Protein AF-A0A3D0M3V8-F1 (afdb_monomer_lite)

Sequence (164 aa):
MKIKIGSILLLIVMTTALFTGCSGKETLSVQLLKGGEVLMIASEDAETKLSTVKSENGNLLFKSVSVSENKGLFYNSYTVNVITNAAEDTAGYELLVTMPGKIAQVKDGTADGNTVTFKIENLKQESDFAAYSDSNNTSTVVIILCVLAAVGGGFIFIMKRKQG

Foldseek 3Di:
DPPPPVVVVVLVVVLVVLVPPPPPQDAKKKWKDWPNHTPDIDRPPPQVVLQCDADPVRHRQWPHWDWDWDDDLFKIKIKIKTKGAQDPHQIKMKMKIQDAAAWDDWDQWDDDGRITIHIDRHSNDIDMIMTMHMHGPVVSVVSVVVSVVVVVVVVVVVVVVVVD

pLDDT: mean 84.46, std 15.21, range [39.38, 98.19]

Structure (mmCIF, N/CA/C/O backbone):
data_AF-A0A3D0M3V8-F1
#
_entry.id   AF-A0A3D0M3V8-F1
#
loop_
_atom_site.group_PDB
_atom_site.id
_atom_site.type_symbol
_atom_site.label_atom_id
_atom_site.label_alt_id
_atom_site.label_comp_id
_atom_site.label_asym_id
_atom_site.label_entity_id
_atom_site.label_seq_id
_atom_site.pdbx_PDB_ins_code
_atom_site.Cartn_x
_atom_site.Cartn_y
_atom_site.Cartn_z
_atom_site.occupancy
_atom_site.B_iso_or_equiv
_atom_site.auth_seq_id
_atom_site.auth_comp_id
_atom_site.auth_asym_id
_atom_site.auth_atom_id
_atom_site.pdbx_PDB_model_num
ATOM 1 N N . MET A 1 1 ? 25.213 16.831 -48.446 1.00 47.06 1 MET A N 1
ATOM 2 C CA . MET A 1 1 ? 24.972 16.658 -46.991 1.00 47.06 1 MET A CA 1
ATOM 3 C C . MET A 1 1 ? 23.476 16.620 -46.610 1.00 47.06 1 MET A C 1
ATOM 5 O O . MET A 1 1 ? 23.145 16.935 -45.479 1.00 47.06 1 MET A O 1
ATOM 9 N N . LYS A 1 2 ? 22.560 16.206 -47.508 1.00 44.56 2 LYS A N 1
ATOM 10 C CA . LYS A 1 2 ? 21.096 16.292 -47.286 1.00 44.56 2 LYS A CA 1
ATOM 11 C C . LYS A 1 2 ? 20.424 14.984 -46.816 1.00 44.56 2 LYS A C 1
ATOM 13 O O . LYS A 1 2 ? 19.305 15.023 -46.334 1.00 44.56 2 LYS A O 1
ATOM 18 N N . ILE A 1 3 ? 21.120 13.844 -46.882 1.00 46.00 3 ILE A N 1
ATOM 19 C CA . ILE A 1 3 ? 20.557 12.506 -46.579 1.00 46.00 3 ILE A CA 1
ATOM 20 C C . ILE A 1 3 ? 20.624 12.149 -45.073 1.00 46.00 3 ILE A C 1
ATOM 22 O O . ILE A 1 3 ? 19.953 11.232 -44.607 1.00 46.00 3 ILE A O 1
ATOM 26 N N . LYS A 1 4 ? 21.394 12.895 -44.267 1.00 52.94 4 LYS A N 1
ATOM 27 C CA . LYS A 1 4 ? 21.660 12.526 -42.864 1.00 52.94 4 LYS A CA 1
ATOM 28 C C . LYS A 1 4 ? 20.614 13.011 -41.853 1.00 52.94 4 LYS A C 1
ATOM 30 O O . LYS A 1 4 ? 20.466 12.374 -40.822 1.00 52.94 4 LYS A O 1
ATOM 35 N N . ILE A 1 5 ? 19.873 14.082 -42.142 1.00 54.59 5 ILE A N 1
ATOM 36 C CA . ILE A 1 5 ? 18.920 14.665 -41.177 1.00 54.59 5 ILE A CA 1
ATOM 37 C C . ILE A 1 5 ? 17.610 13.864 -41.139 1.00 54.59 5 ILE A C 1
ATOM 39 O O . ILE A 1 5 ? 17.130 13.547 -40.057 1.00 54.59 5 ILE A O 1
ATOM 43 N N . GLY A 1 6 ? 17.082 13.450 -42.298 1.00 56.69 6 GLY A N 1
ATOM 44 C CA . GLY A 1 6 ? 15.831 12.681 -42.368 1.00 56.69 6 GLY A CA 1
ATOM 45 C C . GLY A 1 6 ? 15.917 11.301 -41.707 1.00 56.69 6 GLY A C 1
ATOM 46 O O . GLY A 1 6 ? 14.991 10.895 -41.016 1.00 56.69 6 GLY A O 1
ATOM 47 N N . SER A 1 7 ? 17.058 10.615 -41.841 1.00 58.44 7 SER A N 1
ATOM 48 C CA . SER A 1 7 ? 17.270 9.294 -41.225 1.00 58.44 7 SER A CA 1
ATOM 49 C C . SER A 1 7 ? 17.390 9.372 -39.698 1.00 58.44 7 SER A C 1
ATOM 51 O O . SER A 1 7 ? 16.916 8.484 -39.000 1.00 58.44 7 SER A O 1
ATOM 53 N N . ILE A 1 8 ? 17.988 10.448 -39.170 1.00 60.38 8 ILE A N 1
ATOM 54 C CA . ILE A 1 8 ? 18.071 10.700 -37.723 1.00 60.38 8 ILE A CA 1
ATOM 55 C C . ILE A 1 8 ? 16.688 11.050 -37.170 1.00 60.38 8 ILE A C 1
ATOM 57 O O . ILE A 1 8 ? 16.303 10.526 -36.130 1.00 60.38 8 ILE A O 1
ATOM 61 N N . LEU A 1 9 ? 15.918 11.876 -37.884 1.00 60.53 9 LEU A N 1
ATOM 62 C CA . LEU A 1 9 ? 14.556 12.226 -37.484 1.00 60.53 9 LEU A CA 1
ATOM 63 C C . LEU A 1 9 ? 13.646 10.987 -37.449 1.00 60.53 9 LEU A C 1
ATOM 65 O O . LEU A 1 9 ? 12.892 10.814 -36.500 1.00 60.53 9 LEU A O 1
ATOM 69 N N . LEU A 1 10 ? 13.764 10.092 -38.438 1.00 59.81 10 LEU A N 1
ATOM 70 C CA . LEU A 1 10 ? 13.019 8.830 -38.486 1.00 59.81 10 LEU A CA 1
ATOM 71 C C . LEU A 1 10 ? 13.403 7.889 -37.332 1.00 59.81 10 LEU A C 1
ATOM 73 O O . LEU A 1 10 ? 12.526 7.262 -36.742 1.00 59.81 10 LEU A O 1
ATOM 77 N N . LEU A 1 11 ? 14.693 7.828 -36.976 1.00 62.28 11 LEU A N 1
ATOM 78 C CA . LEU A 1 11 ? 15.177 7.055 -35.829 1.00 62.28 11 LEU A CA 1
ATOM 79 C C . LEU A 1 11 ? 14.613 7.611 -34.512 1.00 62.28 11 LEU A C 1
ATOM 81 O O . LEU A 1 11 ? 14.125 6.844 -33.691 1.00 62.28 11 LEU A O 1
ATOM 85 N N . ILE A 1 12 ? 14.616 8.939 -34.345 1.00 64.19 12 ILE A N 1
ATOM 86 C CA . ILE A 1 12 ? 14.044 9.617 -33.173 1.00 64.19 12 ILE A CA 1
ATOM 87 C C . ILE A 1 12 ? 12.538 9.333 -33.080 1.00 64.19 12 ILE A C 1
ATOM 89 O O . ILE A 1 12 ? 12.065 8.913 -32.026 1.00 64.19 12 ILE A O 1
ATOM 93 N N . VAL A 1 13 ? 11.798 9.465 -34.186 1.00 62.75 13 VAL A N 1
ATOM 94 C CA . VAL A 1 13 ? 10.347 9.210 -34.231 1.00 62.75 13 VAL A CA 1
ATOM 95 C C . VAL A 1 13 ? 10.018 7.741 -33.925 1.00 62.75 13 VAL A C 1
ATOM 97 O O . VAL A 1 13 ? 9.107 7.467 -33.140 1.00 62.75 13 VAL A O 1
ATOM 100 N N . MET A 1 14 ? 10.792 6.783 -34.449 1.00 58.66 14 MET A N 1
ATOM 101 C CA . MET A 1 14 ? 10.637 5.366 -34.089 1.00 58.66 14 MET A CA 1
ATOM 102 C C . MET A 1 14 ? 10.977 5.095 -32.621 1.00 58.66 14 MET A C 1
ATOM 104 O O . MET A 1 14 ? 10.263 4.332 -31.974 1.00 58.66 14 MET A O 1
ATOM 108 N N . THR A 1 15 ? 12.003 5.743 -32.056 1.00 58.22 15 THR A N 1
ATOM 109 C CA . THR A 1 15 ? 12.284 5.609 -30.618 1.00 58.22 15 THR A CA 1
ATOM 110 C C . THR A 1 15 ? 11.162 6.193 -29.761 1.00 58.22 15 THR A C 1
ATOM 112 O O . THR A 1 15 ? 10.771 5.553 -28.792 1.00 58.22 15 THR A O 1
ATOM 115 N N . THR A 1 16 ? 10.554 7.324 -30.147 1.00 56.81 16 THR A N 1
ATOM 116 C CA . THR A 1 16 ? 9.389 7.888 -29.436 1.00 56.81 16 THR A CA 1
ATOM 117 C C . THR A 1 16 ? 8.147 6.998 -29.513 1.00 56.81 16 THR A C 1
ATOM 119 O O . THR A 1 16 ? 7.403 6.930 -28.540 1.00 56.81 16 THR A O 1
ATOM 122 N N . ALA A 1 17 ? 7.959 6.251 -30.606 1.00 54.22 17 ALA A N 1
ATOM 123 C CA . ALA A 1 17 ? 6.873 5.275 -30.737 1.00 54.22 17 ALA A CA 1
ATOM 124 C C . ALA A 1 17 ? 7.096 3.998 -29.896 1.00 54.22 17 ALA A C 1
ATOM 126 O O . ALA A 1 17 ? 6.139 3.320 -29.532 1.00 54.22 17 ALA A O 1
ATOM 127 N N . LEU A 1 18 ? 8.344 3.676 -29.534 1.00 52.44 18 LEU A N 1
ATOM 128 C CA . LEU A 1 18 ? 8.656 2.585 -28.600 1.00 52.44 18 LEU A CA 1
ATOM 129 C C . LEU A 1 18 ? 8.456 2.991 -27.129 1.00 52.44 18 LEU A C 1
ATOM 131 O O . LEU A 1 18 ? 8.241 2.127 -26.283 1.00 52.44 18 LEU A O 1
ATOM 135 N N . PHE A 1 19 ? 8.458 4.294 -26.819 1.00 51.34 19 PHE A N 1
ATOM 136 C CA . PHE A 1 19 ? 8.109 4.807 -25.487 1.00 51.34 19 PHE A CA 1
ATOM 137 C C . PHE A 1 19 ? 6.595 4.833 -25.217 1.00 51.34 19 PHE A C 1
ATOM 139 O O . PHE A 1 19 ? 6.195 4.947 -24.061 1.00 51.34 19 PHE A O 1
ATOM 146 N N . THR A 1 20 ? 5.742 4.682 -26.239 1.00 48.03 20 THR A N 1
ATOM 147 C CA . THR A 1 20 ? 4.279 4.576 -26.067 1.00 48.03 20 THR A CA 1
ATOM 148 C C . THR A 1 20 ? 3.802 3.148 -25.804 1.00 48.03 20 THR A C 1
ATOM 150 O O . THR A 1 20 ? 2.602 2.887 -25.879 1.00 48.03 20 THR A O 1
ATOM 153 N N . GLY A 1 21 ? 4.717 2.220 -25.491 1.00 39.38 21 GLY A N 1
ATOM 154 C CA . GLY A 1 21 ? 4.398 0.879 -25.009 1.00 39.38 21 GLY A CA 1
ATOM 155 C C . GLY A 1 21 ? 3.616 0.946 -23.698 1.00 39.38 21 GLY A C 1
ATOM 156 O O . GLY A 1 21 ? 4.190 0.869 -22.615 1.00 39.38 21 GLY A O 1
ATOM 157 N N . CYS A 1 22 ? 2.300 1.118 -23.819 1.00 44.94 22 CYS A N 1
ATOM 158 C CA . CYS A 1 22 ? 1.309 0.995 -22.763 1.00 44.94 22 CYS A CA 1
ATOM 159 C C . CYS A 1 22 ? 1.317 -0.440 -22.229 1.00 44.94 22 CYS A C 1
ATOM 161 O O . CYS A 1 22 ? 0.460 -1.250 -22.570 1.00 44.94 22 CYS A O 1
ATOM 163 N N . SER A 1 23 ? 2.273 -0.759 -21.361 1.00 40.78 23 SER A N 1
ATOM 164 C CA . SER A 1 23 ? 1.950 -1.642 -20.249 1.00 40.78 23 SER A CA 1
ATOM 165 C C . SER A 1 23 ? 1.005 -0.829 -19.383 1.00 40.78 23 SER A C 1
ATOM 167 O O . SER A 1 23 ? 1.407 0.240 -18.917 1.00 40.78 23 SER A O 1
ATOM 169 N N . GLY A 1 24 ? -0.253 -1.263 -19.252 1.00 47.22 24 GLY A N 1
ATOM 170 C CA . GLY A 1 24 ? -1.198 -0.650 -18.322 1.00 47.22 24 GLY A CA 1
ATOM 171 C C . GLY A 1 24 ? -0.466 -0.438 -17.007 1.00 47.22 24 GLY A C 1
ATOM 172 O O . GLY A 1 24 ? 0.040 -1.397 -16.427 1.00 47.22 24 GLY A O 1
ATOM 173 N N . LYS A 1 25 ? -0.250 0.827 -16.632 1.00 61.72 25 LYS A N 1
ATOM 174 C CA . LYS A 1 25 ? 0.433 1.136 -15.384 1.00 61.72 25 LYS A CA 1
ATOM 175 C C . LYS A 1 25 ? -0.527 0.675 -14.310 1.00 61.72 25 LYS A C 1
ATOM 177 O O . LYS A 1 25 ? -1.547 1.324 -14.108 1.00 61.72 25 LYS A O 1
ATOM 182 N N . GLU A 1 26 ? -0.241 -0.472 -13.706 1.00 68.25 26 GLU A N 1
ATOM 183 C CA . GLU A 1 26 ? -0.893 -0.856 -12.465 1.00 68.25 26 GLU A CA 1
ATOM 184 C C . GLU A 1 26 ? -0.795 0.356 -11.538 1.00 68.25 26 GLU A C 1
ATOM 186 O O . GLU A 1 26 ? 0.274 0.957 -11.385 1.00 68.25 26 GLU A O 1
ATOM 191 N N . THR A 1 27 ? -1.938 0.788 -11.025 1.00 84.69 27 THR A N 1
ATOM 192 C CA . THR A 1 27 ? -2.040 1.893 -10.078 1.00 84.69 27 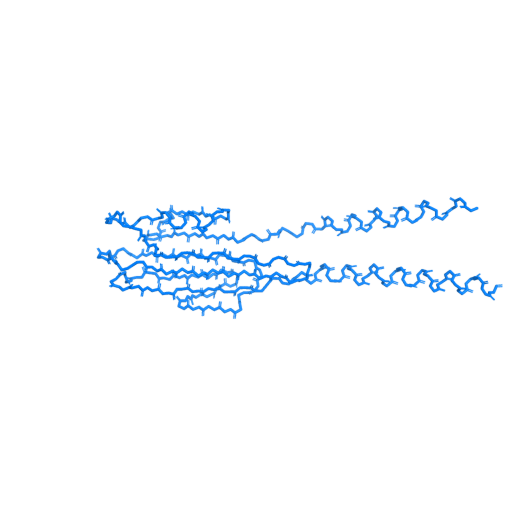THR A CA 1
ATOM 193 C C . THR A 1 27 ? -2.279 1.310 -8.703 1.00 84.69 27 THR A C 1
ATOM 195 O O . THR A 1 27 ? -2.975 0.302 -8.572 1.00 84.69 27 THR A O 1
ATOM 198 N N . LEU A 1 28 ? -1.725 1.954 -7.679 1.00 92.50 28 LEU A N 1
ATOM 199 C CA . LEU A 1 28 ? -2.067 1.618 -6.308 1.00 92.50 28 LEU A CA 1
ATOM 200 C C . LEU A 1 28 ? -3.580 1.771 -6.120 1.00 92.50 28 LEU A C 1
ATOM 202 O O . LEU A 1 28 ? -4.177 2.744 -6.579 1.00 92.50 28 LEU A O 1
ATOM 206 N N . SER A 1 29 ? -4.203 0.787 -5.482 1.00 95.00 29 SER A N 1
ATOM 207 C CA . SER A 1 29 ? -5.625 0.802 -5.170 1.00 95.00 29 SER A CA 1
ATOM 208 C C . SER A 1 29 ? -5.869 0.198 -3.802 1.00 95.00 29 SER A C 1
ATOM 210 O O . SER A 1 29 ? -5.269 -0.807 -3.434 1.00 95.00 29 SER A O 1
ATOM 212 N N . VAL A 1 30 ? -6.786 0.800 -3.060 1.00 96.50 30 VAL A N 1
ATOM 213 C CA . VAL A 1 30 ? -7.246 0.325 -1.763 1.00 96.50 30 VAL A CA 1
ATOM 214 C C . VAL A 1 30 ? -8.735 0.026 -1.828 1.00 96.50 30 VAL A C 1
ATOM 216 O O . VAL A 1 30 ? -9.506 0.753 -2.458 1.00 96.50 30 VAL A O 1
ATOM 219 N N . GLN A 1 31 ? -9.143 -1.042 -1.163 1.00 97.12 31 GLN A N 1
ATOM 220 C CA . GLN A 1 31 ? -10.531 -1.421 -0.979 1.00 97.12 31 GLN A CA 1
ATOM 221 C C . GLN A 1 31 ? -10.741 -1.752 0.491 1.00 97.12 31 GLN A C 1
ATOM 223 O O . GLN A 1 31 ? -10.051 -2.600 1.044 1.00 97.12 31 GLN A O 1
ATOM 228 N N . LEU A 1 32 ? -11.694 -1.076 1.123 1.00 96.81 32 LEU A N 1
ATOM 229 C CA . LEU A 1 32 ? -12.083 -1.363 2.495 1.00 96.81 32 LEU A CA 1
ATOM 230 C C . LEU A 1 32 ? -13.415 -2.100 2.481 1.00 96.81 32 LEU A C 1
ATOM 232 O O . LEU A 1 32 ? -14.384 -1.614 1.890 1.00 96.81 32 LEU A O 1
ATOM 236 N N . LEU A 1 33 ? -13.464 -3.240 3.155 1.00 95.75 33 LEU A N 1
ATOM 237 C CA . LEU A 1 33 ? -14.670 -4.012 3.384 1.00 95.75 33 LEU A CA 1
ATOM 238 C C . LEU A 1 33 ? -15.041 -3.996 4.860 1.00 95.75 33 LEU A C 1
ATOM 240 O O . LEU A 1 33 ? -14.182 -3.883 5.735 1.00 95.75 33 LEU A O 1
ATOM 244 N N . LYS A 1 34 ? -16.333 -4.156 5.124 1.00 92.62 34 LYS A N 1
ATOM 245 C CA . LYS A 1 34 ? -16.9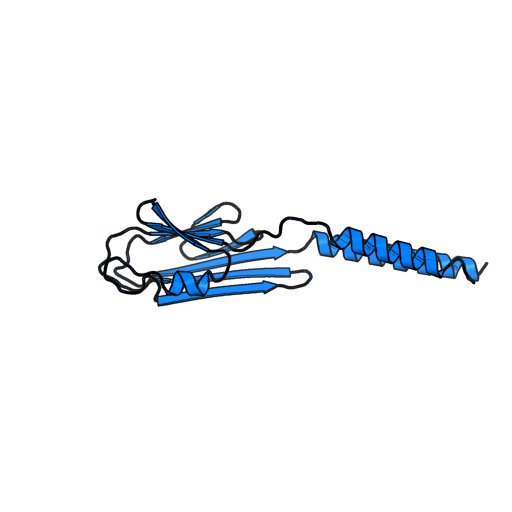01 -4.335 6.455 1.00 92.62 34 LYS A CA 1
ATOM 246 C C . LYS A 1 34 ? -17.858 -5.517 6.410 1.00 92.62 34 LYS A C 1
ATOM 248 O O . LYS A 1 34 ? -18.828 -5.487 5.659 1.00 92.62 34 LYS A O 1
ATOM 253 N N . GLY A 1 35 ? -17.565 -6.577 7.161 1.00 86.88 35 GLY A N 1
ATOM 254 C CA . GLY A 1 35 ? -18.382 -7.800 7.140 1.00 86.88 35 GLY A CA 1
ATOM 255 C C . GLY A 1 35 ? -18.557 -8.425 5.744 1.00 86.88 35 GLY A C 1
ATOM 256 O O . GLY A 1 35 ? -19.570 -9.068 5.493 1.00 86.88 35 GLY A O 1
ATOM 257 N N . GLY A 1 36 ? -17.601 -8.210 4.831 1.00 85.06 36 GLY A N 1
ATOM 258 C CA . GLY A 1 36 ? -17.657 -8.678 3.440 1.00 85.06 36 GLY A CA 1
ATOM 259 C C . GLY A 1 36 ? -18.317 -7.714 2.444 1.00 85.06 36 GLY A C 1
ATOM 260 O O . GLY A 1 36 ? -18.255 -7.959 1.241 1.00 85.06 36 GLY A O 1
ATOM 261 N N . GLU A 1 37 ? -18.897 -6.600 2.898 1.00 90.94 37 GLU A N 1
ATOM 262 C CA . GLU A 1 37 ? -19.439 -5.562 2.014 1.00 90.94 37 GLU A CA 1
ATOM 263 C C . GLU A 1 37 ? -18.401 -4.479 1.722 1.00 90.94 37 GLU A C 1
ATOM 265 O O . GLU A 1 37 ? -17.693 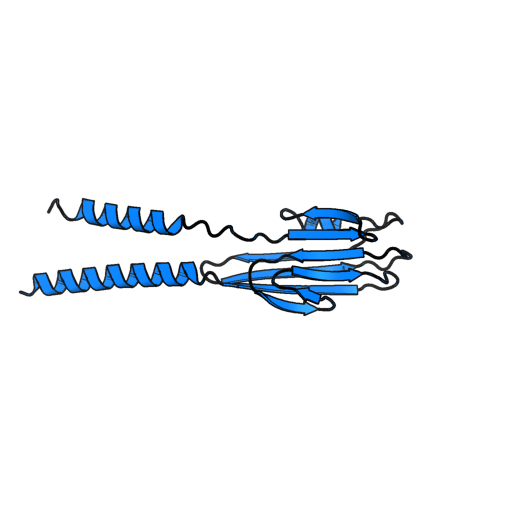-4.020 2.617 1.00 90.94 37 GLU A O 1
ATOM 270 N N . VAL A 1 38 ? -18.322 -4.040 0.466 1.00 93.81 38 VAL A N 1
ATOM 271 C CA . VAL A 1 38 ? -17.385 -2.996 0.036 1.00 93.81 38 VAL A CA 1
ATOM 272 C C . VAL A 1 38 ? -17.859 -1.634 0.536 1.00 93.81 38 VAL A C 1
ATOM 274 O O . VAL A 1 38 ? -18.861 -1.107 0.059 1.00 93.81 38 VAL A O 1
ATOM 277 N N . LEU A 1 39 ? -17.103 -1.042 1.458 1.00 92.69 39 LEU A N 1
ATOM 278 C CA . LEU A 1 39 ? -17.391 0.272 2.032 1.00 92.69 39 LEU A CA 1
ATOM 279 C C . LEU A 1 39 ? -16.776 1.398 1.197 1.00 92.69 39 LEU A C 1
ATOM 281 O O . LEU A 1 39 ? -17.396 2.443 1.003 1.00 92.69 39 LEU A O 1
ATOM 285 N N . MET A 1 40 ? -15.562 1.190 0.680 1.00 93.25 40 MET A N 1
ATOM 286 C CA . MET A 1 40 ? -14.935 2.128 -0.252 1.00 93.25 40 MET A CA 1
ATOM 287 C C . MET A 1 40 ? -13.918 1.450 -1.166 1.00 93.25 40 MET A C 1
ATOM 289 O O . MET A 1 40 ? -13.296 0.453 -0.800 1.00 93.25 40 MET A O 1
ATOM 293 N N . ILE A 1 41 ? -13.710 2.059 -2.333 1.00 94.94 41 ILE A N 1
ATOM 294 C CA . ILE A 1 41 ? -12.600 1.776 -3.245 1.00 94.94 41 ILE A CA 1
ATOM 295 C C . ILE A 1 41 ? -11.949 3.114 -3.593 1.00 94.94 41 ILE A C 1
ATOM 297 O O . ILE A 1 41 ? -12.642 4.092 -3.891 1.00 94.94 41 ILE A O 1
ATOM 301 N N . ALA A 1 42 ? -10.624 3.173 -3.551 1.00 93.88 42 ALA A N 1
ATOM 302 C CA . ALA A 1 42 ? -9.875 4.351 -3.953 1.00 93.88 42 ALA A CA 1
ATOM 303 C C . ALA A 1 42 ? -8.554 3.959 -4.607 1.00 93.88 42 ALA A C 1
ATOM 305 O O . ALA A 1 42 ? -7.797 3.177 -4.051 1.00 93.88 42 ALA A O 1
ATOM 306 N N . SER A 1 43 ? -8.261 4.544 -5.761 1.00 88.81 43 SER A N 1
ATOM 307 C CA . SER A 1 43 ? -6.930 4.469 -6.376 1.00 88.81 43 SER A CA 1
ATOM 308 C C . SER A 1 43 ? -6.232 5.821 -6.265 1.00 88.81 43 SER A C 1
ATOM 310 O O . SER A 1 43 ? -5.109 5.916 -5.789 1.00 88.81 43 SER A O 1
ATOM 312 N N . GLU A 1 44 ? -6.959 6.893 -6.583 1.00 87.62 44 GLU A N 1
ATOM 313 C CA . GLU A 1 44 ? -6.548 8.271 -6.316 1.00 87.62 44 GLU A CA 1
ATOM 314 C C . GLU A 1 44 ? -7.075 8.747 -4.956 1.00 87.62 44 GLU A C 1
ATOM 316 O O . GLU A 1 44 ? -8.185 8.381 -4.530 1.00 87.62 44 GLU A O 1
ATOM 321 N N . ASP A 1 45 ? -6.263 9.567 -4.284 1.00 90.25 45 ASP A N 1
ATOM 322 C CA . ASP A 1 45 ? -6.519 10.130 -2.953 1.00 90.25 45 ASP A CA 1
ATOM 323 C C . ASP A 1 45 ? -6.832 9.069 -1.885 1.00 90.25 45 ASP A C 1
ATOM 325 O O . ASP A 1 45 ? -7.605 9.305 -0.952 1.00 90.25 45 ASP A O 1
ATOM 329 N N . ALA A 1 46 ? -6.240 7.876 -2.025 1.00 93.19 46 ALA A N 1
ATOM 330 C CA . ALA A 1 46 ? -6.432 6.753 -1.109 1.00 93.19 46 ALA A CA 1
ATOM 331 C C . ALA A 1 46 ? -6.155 7.148 0.350 1.00 93.19 46 ALA A C 1
ATOM 333 O O . ALA A 1 46 ? -6.960 6.841 1.229 1.00 93.19 46 ALA A O 1
ATOM 334 N N . GLU A 1 47 ? -5.071 7.892 0.591 1.00 95.31 47 GLU A N 1
ATOM 335 C CA . GLU A 1 47 ? -4.709 8.391 1.920 1.00 95.31 47 GLU A CA 1
ATOM 336 C C . GLU A 1 47 ? -5.811 9.266 2.527 1.00 95.31 47 GLU A C 1
ATOM 338 O O . GLU A 1 47 ? -6.279 9.005 3.638 1.00 95.31 47 GLU A O 1
ATOM 343 N N . THR A 1 48 ? -6.279 10.273 1.784 1.00 94.94 48 THR A N 1
ATOM 344 C CA . THR A 1 48 ? -7.319 11.195 2.251 1.00 94.94 48 THR A CA 1
ATOM 345 C C . THR A 1 48 ? -8.637 10.473 2.491 1.00 94.94 48 THR A C 1
ATOM 347 O O . THR A 1 48 ? -9.259 10.666 3.533 1.00 94.94 48 THR A O 1
ATOM 350 N N . LYS A 1 49 ? -9.064 9.609 1.563 1.00 95.12 49 LYS A N 1
ATOM 351 C CA . LYS A 1 49 ? -10.340 8.898 1.694 1.00 95.12 49 LYS A CA 1
ATOM 352 C C . LYS A 1 49 ? -10.328 7.946 2.886 1.00 95.12 49 LYS A C 1
ATOM 354 O O . LYS A 1 49 ? -11.243 8.024 3.704 1.00 95.12 49 LYS A O 1
ATOM 359 N N . LEU A 1 50 ? -9.276 7.136 3.046 1.00 95.44 50 LEU A N 1
ATOM 360 C CA . LEU A 1 50 ? -9.131 6.253 4.209 1.00 95.44 50 LEU A CA 1
ATOM 361 C C . LEU A 1 50 ? -9.103 7.054 5.520 1.00 95.44 50 LEU A C 1
ATOM 363 O O . LEU A 1 50 ? -9.791 6.688 6.468 1.00 95.44 50 LEU A O 1
ATOM 367 N N . SER A 1 51 ? -8.410 8.197 5.555 1.00 95.12 51 SER A N 1
ATOM 368 C CA . SER A 1 51 ? -8.325 9.060 6.748 1.00 95.12 51 SER A CA 1
ATOM 369 C C . SER A 1 51 ? -9.666 9.663 7.189 1.00 95.12 51 SER A C 1
ATOM 371 O O . SER A 1 51 ? -9.771 10.170 8.303 1.00 95.12 51 SER A O 1
ATOM 373 N N . THR A 1 52 ? -10.695 9.627 6.336 1.00 95.00 52 THR A N 1
ATOM 374 C CA . THR A 1 52 ? -12.045 10.131 6.650 1.00 95.00 52 THR A CA 1
ATOM 375 C C . THR A 1 52 ? -13.049 9.035 6.997 1.00 95.00 52 THR A C 1
ATOM 377 O O . THR A 1 52 ? -14.173 9.350 7.399 1.00 95.00 52 THR A O 1
ATOM 380 N N . VAL A 1 53 ? -12.669 7.759 6.864 1.00 93.06 53 VAL A N 1
ATOM 381 C CA . VAL A 1 53 ? -13.551 6.636 7.190 1.00 93.06 53 VAL A CA 1
ATOM 382 C C . VAL A 1 53 ? -13.851 6.649 8.679 1.00 93.06 53 VAL A C 1
ATOM 384 O O . VAL A 1 53 ? -12.946 6.705 9.512 1.00 93.06 53 VAL A O 1
ATOM 387 N N . LYS A 1 54 ? -15.138 6.565 9.009 1.00 91.00 54 LYS A N 1
ATOM 388 C CA . LYS A 1 54 ? -15.621 6.476 10.383 1.00 91.00 54 LYS A CA 1
ATOM 389 C C . LYS A 1 54 ? -16.085 5.062 10.702 1.00 91.00 54 LYS A C 1
ATOM 391 O O . LYS A 1 54 ? -16.671 4.398 9.849 1.00 91.00 54 LYS A O 1
ATOM 396 N N . SER A 1 55 ? -15.841 4.634 11.934 1.00 85.69 55 SER A N 1
ATOM 397 C CA . SER A 1 55 ? -16.485 3.461 12.515 1.00 85.69 55 SER A CA 1
ATOM 398 C C . SER A 1 55 ? -17.953 3.755 12.838 1.00 85.69 55 SER A C 1
ATOM 400 O O . SER A 1 55 ? -18.408 4.902 12.755 1.00 85.69 55 SER A O 1
ATOM 402 N N . GLU A 1 56 ? -18.708 2.731 13.245 1.00 80.75 56 GLU A N 1
ATOM 403 C CA . GLU A 1 56 ? -20.121 2.895 13.630 1.00 80.75 56 GLU A CA 1
ATOM 404 C C . GLU A 1 56 ? -20.321 3.898 14.770 1.00 80.75 56 GLU A C 1
ATOM 406 O O . GLU A 1 56 ? -21.323 4.609 14.815 1.00 80.75 56 GLU A O 1
ATOM 411 N N . ASN A 1 57 ? -19.321 4.030 15.639 1.00 79.25 57 ASN A N 1
ATOM 412 C CA . ASN A 1 57 ? -19.346 4.941 16.779 1.00 79.25 57 ASN A CA 1
ATOM 413 C C . ASN A 1 57 ? -19.051 6.403 16.390 1.00 79.25 57 ASN A C 1
ATOM 415 O O . ASN A 1 57 ? -18.921 7.262 17.259 1.00 79.25 57 ASN A O 1
ATOM 419 N N . GLY A 1 58 ? -18.896 6.700 15.094 1.00 83.19 58 GLY A N 1
ATOM 420 C CA . GLY A 1 58 ? -18.665 8.048 14.566 1.00 83.19 58 GLY A CA 1
ATOM 421 C C . GLY A 1 58 ? -17.221 8.555 14.680 1.00 83.19 58 GLY A C 1
ATOM 422 O O . GLY A 1 58 ? -16.914 9.624 14.142 1.00 83.19 58 GLY A O 1
ATOM 423 N N . ASN A 1 59 ? -16.339 7.787 15.324 1.00 89.12 59 ASN A N 1
ATOM 424 C CA . ASN A 1 59 ? -14.900 8.045 15.400 1.00 89.12 59 ASN A CA 1
ATOM 425 C C . ASN A 1 59 ? -14.202 7.609 14.110 1.00 89.12 59 ASN A C 1
ATOM 427 O O . ASN A 1 59 ? -14.691 6.730 13.407 1.00 89.12 59 ASN A O 1
ATOM 431 N N . LEU A 1 60 ? -13.046 8.195 13.798 1.00 93.62 60 LEU A N 1
ATOM 432 C CA . LEU A 1 60 ? -12.247 7.759 12.650 1.00 93.62 60 LEU A CA 1
ATOM 433 C C . LEU A 1 60 ? -11.761 6.320 12.856 1.00 93.62 60 LEU A C 1
ATOM 435 O O . LEU A 1 60 ? -11.254 5.993 13.927 1.00 93.62 60 LEU A O 1
ATOM 439 N N . LEU A 1 61 ? -11.882 5.482 11.827 1.00 94.44 61 LEU A N 1
ATOM 440 C CA . LEU A 1 61 ? -11.406 4.098 11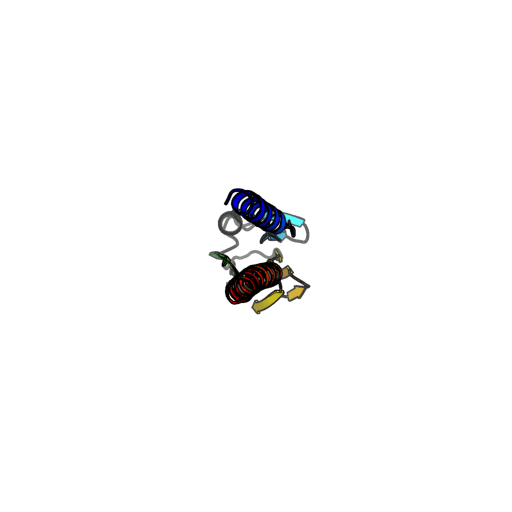.854 1.00 94.44 61 LEU A CA 1
ATOM 441 C C . LEU A 1 61 ? -9.876 4.045 11.939 1.00 94.44 61 LEU A C 1
ATOM 443 O O . LEU A 1 61 ? -9.310 3.270 12.709 1.00 94.44 61 LEU A O 1
ATOM 447 N N . PHE A 1 62 ? -9.212 4.913 11.177 1.00 95.50 62 PHE A N 1
ATOM 448 C CA . PHE A 1 62 ? -7.762 5.021 11.149 1.00 95.50 62 PHE A CA 1
ATOM 449 C C . PHE A 1 62 ? -7.299 6.248 11.930 1.00 95.50 62 PHE A C 1
ATOM 451 O O . PHE A 1 62 ? -7.816 7.352 11.760 1.00 95.50 62 PHE A O 1
ATOM 458 N N . LYS A 1 63 ? -6.303 6.038 12.787 1.00 95.50 63 LYS A N 1
ATOM 459 C CA . LYS A 1 63 ? -5.559 7.085 13.484 1.00 95.50 63 LYS A CA 1
ATOM 460 C C . LYS A 1 63 ? -4.609 7.803 12.535 1.00 95.50 63 LYS A C 1
ATOM 462 O O . LYS A 1 63 ? -4.486 9.023 12.582 1.00 95.50 63 LYS A O 1
ATOM 467 N N . SER A 1 64 ? -3.942 7.033 11.681 1.00 96.75 64 SER A N 1
ATOM 468 C CA . SER A 1 64 ? -3.063 7.552 10.641 1.00 96.75 64 SER A CA 1
ATOM 469 C C . SER A 1 64 ? -3.095 6.649 9.424 1.00 96.75 64 SER A C 1
ATOM 471 O O . SER A 1 64 ? -3.146 5.426 9.541 1.00 96.75 64 SER A O 1
ATOM 473 N N . VAL A 1 65 ? -3.010 7.271 8.259 1.00 97.31 65 VAL A N 1
ATOM 474 C CA . VAL A 1 65 ? -2.848 6.610 6.970 1.00 97.31 65 VAL A CA 1
ATOM 475 C C . VAL A 1 65 ? -1.715 7.335 6.267 1.00 97.31 65 VAL A C 1
ATOM 477 O O . VAL A 1 65 ? -1.684 8.562 6.263 1.00 97.31 65 VAL A O 1
ATOM 480 N N . SER A 1 66 ? -0.783 6.585 5.700 1.00 97.31 66 SER A N 1
ATOM 481 C CA . SER A 1 66 ? 0.261 7.119 4.840 1.00 97.31 66 SER A CA 1
ATOM 482 C C . SER A 1 66 ? 0.377 6.244 3.607 1.00 97.31 66 SER A C 1
ATOM 484 O O . SER A 1 66 ? 0.589 5.033 3.706 1.00 97.31 66 SER A O 1
ATOM 486 N N . VAL A 1 67 ? 0.227 6.868 2.445 1.00 96.12 67 VAL A N 1
ATOM 487 C CA . VAL A 1 67 ? 0.422 6.245 1.141 1.00 96.12 67 VAL A CA 1
ATOM 488 C C . VAL A 1 67 ? 1.524 7.019 0.435 1.00 96.12 67 VAL A C 1
ATOM 490 O O . VAL A 1 67 ? 1.383 8.200 0.129 1.00 96.12 67 VAL A O 1
ATOM 493 N N . SER A 1 68 ? 2.649 6.357 0.182 1.00 93.94 68 SER A N 1
ATOM 494 C CA . SER A 1 68 ? 3.804 6.967 -0.470 1.00 93.94 68 SER A CA 1
ATOM 495 C C . SER A 1 68 ? 4.134 6.242 -1.761 1.00 93.94 68 SER A C 1
ATOM 497 O O . SER A 1 68 ? 4.238 5.016 -1.793 1.00 93.94 68 SER A O 1
ATOM 499 N N . GLU A 1 69 ? 4.338 7.020 -2.819 1.00 91.88 69 GLU A N 1
ATOM 500 C CA . GLU A 1 69 ? 4.798 6.530 -4.110 1.00 91.88 69 GLU A CA 1
ATOM 501 C C . GLU A 1 69 ? 6.131 7.196 -4.444 1.00 91.88 69 GLU A C 1
ATOM 503 O O . GLU A 1 69 ? 6.216 8.417 -4.590 1.00 91.88 69 GLU A O 1
ATOM 508 N N . ASN A 1 70 ? 7.178 6.396 -4.610 1.00 90.12 70 ASN A N 1
ATOM 509 C CA . ASN A 1 70 ? 8.441 6.863 -5.157 1.00 90.12 70 ASN A CA 1
ATOM 510 C C . ASN A 1 70 ? 8.528 6.401 -6.609 1.00 90.12 70 ASN A C 1
ATOM 512 O O . ASN A 1 70 ? 8.631 5.205 -6.872 1.00 90.12 70 ASN A O 1
ATOM 516 N N . LYS A 1 71 ? 8.454 7.340 -7.557 1.00 86.75 71 LYS A N 1
ATOM 517 C CA . LYS A 1 71 ? 8.484 7.042 -8.993 1.00 86.75 71 LYS A CA 1
ATOM 518 C C . LYS A 1 71 ? 9.786 7.528 -9.611 1.00 86.75 71 LYS A C 1
ATOM 520 O O . LYS A 1 71 ? 9.999 8.727 -9.782 1.00 86.75 71 LYS A O 1
ATOM 525 N N . GLY A 1 72 ? 10.639 6.583 -9.980 1.00 82.56 72 GLY A N 1
ATOM 526 C CA . GLY A 1 72 ? 11.866 6.822 -10.721 1.00 82.56 72 GLY A CA 1
ATOM 527 C C . GLY A 1 72 ? 11.754 6.370 -12.175 1.00 82.56 72 GLY A C 1
ATOM 528 O O . GLY A 1 72 ? 10.827 5.679 -12.592 1.00 82.56 72 GLY A O 1
ATOM 529 N N . LEU A 1 73 ? 12.759 6.720 -12.979 1.00 79.19 73 LEU A N 1
ATOM 530 C CA . LEU A 1 73 ? 12.833 6.239 -14.362 1.00 79.19 73 LEU A CA 1
ATOM 531 C C . LEU A 1 73 ? 12.951 4.703 -14.424 1.00 79.19 73 LEU A C 1
ATOM 533 O O . LEU A 1 73 ? 12.380 4.064 -15.307 1.00 79.19 73 LEU A O 1
ATOM 537 N N . PHE A 1 74 ? 13.661 4.109 -13.463 1.00 81.50 74 PHE A N 1
ATOM 538 C CA . PHE A 1 74 ? 14.006 2.683 -13.452 1.00 81.50 74 PHE A CA 1
ATOM 539 C C . PHE A 1 74 ? 13.390 1.908 -12.292 1.00 81.50 74 PHE A C 1
ATOM 541 O O . PHE A 1 74 ? 13.028 0.746 -12.455 1.00 81.50 74 PHE A O 1
ATOM 548 N N . TYR A 1 75 ? 13.271 2.557 -11.139 1.00 83.38 75 TYR A N 1
ATOM 549 C CA . TYR A 1 75 ? 12.815 1.951 -9.901 1.00 83.38 75 TYR A CA 1
ATOM 550 C C . TYR A 1 75 ? 11.623 2.743 -9.407 1.00 83.38 75 TYR A C 1
ATOM 552 O O . TYR A 1 75 ? 11.724 3.962 -9.261 1.00 83.38 75 TYR A O 1
ATOM 560 N N . ASN A 1 76 ? 10.520 2.046 -9.165 1.00 89.81 76 ASN A N 1
ATOM 561 C CA . ASN A 1 76 ? 9.400 2.594 -8.430 1.00 89.81 76 ASN A CA 1
ATOM 562 C C . ASN A 1 76 ? 9.200 1.765 -7.171 1.00 89.81 76 ASN A C 1
ATOM 564 O O . ASN A 1 76 ? 9.390 0.547 -7.202 1.00 89.81 76 ASN A O 1
ATOM 568 N N . SER A 1 77 ? 8.758 2.409 -6.105 1.00 92.50 77 SER A N 1
ATOM 569 C CA . SER A 1 77 ? 8.315 1.717 -4.908 1.00 92.50 77 SER A CA 1
ATOM 570 C C . SER A 1 77 ? 7.071 2.359 -4.328 1.00 92.50 77 SER A C 1
ATOM 572 O O . SER A 1 77 ? 6.804 3.548 -4.534 1.00 92.50 77 SER A O 1
ATOM 574 N N . TYR A 1 78 ? 6.300 1.535 -3.632 1.00 95.56 78 TYR A N 1
ATOM 575 C CA . TYR A 1 78 ? 5.033 1.920 -3.035 1.00 95.56 78 TYR A CA 1
ATOM 576 C C . TYR A 1 78 ? 5.024 1.461 -1.587 1.00 95.56 78 TYR A C 1
ATOM 578 O O . TYR A 1 78 ? 5.377 0.318 -1.295 1.00 95.56 78 TYR A O 1
ATOM 586 N N . THR A 1 79 ? 4.613 2.354 -0.696 1.00 96.81 79 THR A N 1
ATOM 587 C CA . THR A 1 79 ? 4.479 2.070 0.731 1.00 96.81 79 THR A CA 1
ATOM 588 C C . THR A 1 79 ? 3.086 2.459 1.176 1.00 96.81 79 THR A C 1
ATOM 590 O O . THR A 1 79 ? 2.651 3.587 0.943 1.00 96.81 79 THR A O 1
ATOM 593 N N . VAL A 1 80 ? 2.417 1.549 1.873 1.00 97.81 80 VAL A N 1
ATOM 594 C CA . VAL A 1 80 ? 1.189 1.842 2.607 1.00 97.81 80 VAL A CA 1
ATOM 595 C C . VAL A 1 80 ? 1.428 1.522 4.068 1.00 97.81 80 VAL A C 1
ATOM 597 O O . VAL A 1 80 ? 1.870 0.424 4.397 1.00 97.81 80 VAL A O 1
ATOM 600 N N . ASN A 1 81 ? 1.142 2.484 4.935 1.00 98.06 81 ASN A N 1
ATOM 601 C CA . ASN A 1 81 ? 1.106 2.307 6.378 1.00 98.06 81 ASN A CA 1
ATOM 602 C C . ASN A 1 81 ? -0.249 2.802 6.887 1.00 98.06 81 ASN A C 1
ATOM 604 O O . ASN A 1 81 ? -0.663 3.919 6.566 1.00 98.06 81 ASN A O 1
ATOM 608 N N . VAL A 1 82 ? -0.937 1.973 7.666 1.00 97.44 82 VAL A N 1
ATOM 609 C CA . VAL A 1 82 ? -2.172 2.353 8.344 1.00 97.44 82 VAL A CA 1
ATOM 610 C C . VAL A 1 82 ? -2.129 1.940 9.805 1.00 97.44 82 VAL A C 1
ATOM 612 O O . VAL A 1 82 ? -1.816 0.801 10.139 1.00 97.44 82 VAL A O 1
ATOM 615 N N . ILE A 1 83 ? -2.519 2.867 10.675 1.00 96.62 83 ILE A N 1
ATOM 616 C CA . ILE A 1 83 ? -2.690 2.619 12.104 1.00 96.62 83 ILE A CA 1
ATOM 617 C C . ILE A 1 83 ? -4.162 2.815 12.433 1.00 96.62 83 ILE A C 1
ATOM 619 O O . ILE A 1 83 ? -4.726 3.876 12.153 1.00 96.62 83 ILE A O 1
ATOM 623 N N . THR A 1 84 ? -4.804 1.808 13.015 1.00 95.56 84 THR A N 1
ATOM 624 C CA . THR A 1 84 ? -6.204 1.902 13.446 1.00 95.56 84 THR A CA 1
ATOM 625 C C . THR A 1 84 ? -6.327 2.679 14.753 1.00 95.56 84 THR A C 1
ATOM 627 O O . THR A 1 84 ? -5.425 2.662 15.590 1.00 95.56 84 THR A O 1
ATOM 630 N N . ASN A 1 85 ? -7.454 3.363 14.949 1.00 93.88 85 ASN A N 1
ATOM 631 C CA . ASN A 1 85 ? -7.804 3.874 16.273 1.00 93.88 85 ASN A CA 1
ATOM 632 C C . ASN A 1 85 ? -8.280 2.734 17.174 1.00 93.88 85 ASN A C 1
ATOM 634 O O . ASN A 1 85 ? -8.899 1.776 16.709 1.00 93.88 85 ASN A O 1
ATOM 638 N N . ALA A 1 86 ? -8.063 2.897 18.478 1.00 90.62 86 ALA A N 1
ATOM 639 C CA . ALA A 1 86 ? -8.763 2.094 19.464 1.00 90.62 86 ALA A CA 1
ATOM 640 C C . ALA A 1 86 ? -10.229 2.563 19.575 1.00 90.62 86 ALA A C 1
ATOM 642 O O . ALA A 1 86 ? -10.495 3.749 19.782 1.00 90.62 86 ALA A O 1
ATOM 643 N N . ALA A 1 87 ? -11.183 1.648 19.439 1.00 84.88 87 ALA A N 1
ATOM 644 C CA . ALA A 1 87 ? -12.612 1.898 19.551 1.00 84.88 87 ALA A CA 1
ATOM 645 C C . ALA A 1 87 ? -13.343 0.670 20.112 1.00 84.88 87 ALA A C 1
ATOM 647 O O . ALA A 1 87 ? -12.957 -0.473 19.869 1.00 84.88 87 ALA A O 1
ATOM 648 N N . GLU A 1 88 ? -14.458 0.902 20.810 1.00 80.50 88 GLU A N 1
ATOM 649 C CA . GLU A 1 88 ? -15.414 -0.157 21.154 1.00 80.50 88 GLU A CA 1
ATOM 650 C C . GLU A 1 88 ? -16.288 -0.502 19.941 1.00 80.50 88 GLU A C 1
ATOM 652 O O . GLU A 1 88 ? -17.495 -0.283 19.930 1.00 80.50 88 GLU A O 1
ATOM 657 N N . ASP A 1 89 ? -15.650 -0.972 18.874 1.00 78.56 89 ASP A N 1
ATOM 658 C CA . ASP A 1 89 ? -16.308 -1.482 17.676 1.00 78.56 89 ASP A CA 1
ATOM 659 C C . ASP A 1 89 ? -15.987 -2.979 17.547 1.00 78.56 89 ASP A C 1
ATOM 661 O O . ASP A 1 89 ? -14.844 -3.407 17.728 1.00 78.56 89 ASP A O 1
ATOM 665 N N . THR A 1 90 ? -17.024 -3.777 17.302 1.00 76.75 90 THR A N 1
ATOM 666 C CA . THR A 1 90 ? -16.928 -5.239 17.140 1.00 76.75 90 THR A CA 1
ATOM 667 C C . THR A 1 90 ? -17.023 -5.667 15.679 1.00 76.75 90 THR A C 1
ATOM 669 O O . THR A 1 90 ? -16.885 -6.853 15.380 1.00 76.75 90 THR A O 1
ATOM 672 N N . ALA A 1 91 ? -17.250 -4.719 14.765 1.00 84.44 91 ALA A N 1
ATOM 673 C CA . ALA A 1 91 ? -17.263 -4.983 13.342 1.00 84.44 91 ALA A CA 1
ATOM 674 C C . ALA A 1 91 ? -15.866 -5.392 12.857 1.00 84.44 91 ALA A C 1
ATOM 676 O O . ALA A 1 91 ? -14.862 -4.747 13.161 1.00 84.44 91 ALA A O 1
ATOM 677 N N . GLY A 1 92 ? -15.823 -6.462 12.063 1.00 89.38 92 GLY A N 1
ATOM 678 C CA . GLY A 1 92 ? -14.629 -6.864 11.331 1.00 89.38 92 GLY A CA 1
ATOM 679 C C . GLY A 1 92 ? -14.500 -6.068 10.035 1.00 89.38 92 GLY A C 1
ATOM 680 O O . GLY A 1 92 ? -15.443 -6.031 9.233 1.00 89.38 92 GLY A O 1
ATOM 681 N N . TYR A 1 93 ? -13.332 -5.467 9.823 1.00 93.94 93 TYR A N 1
ATOM 682 C CA . TYR A 1 93 ? -12.982 -4.790 8.577 1.00 93.94 93 TYR A CA 1
ATOM 683 C C . TYR A 1 93 ? -11.855 -5.532 7.861 1.00 93.94 93 TYR A C 1
ATOM 685 O O . TYR A 1 93 ? -11.003 -6.161 8.489 1.00 93.94 93 TYR A O 1
ATOM 693 N N . GLU A 1 94 ? -11.820 -5.418 6.540 1.00 96.44 94 GLU A N 1
ATOM 694 C CA . GLU A 1 94 ? -10.711 -5.907 5.723 1.00 96.44 94 GLU A CA 1
ATOM 695 C C . GLU A 1 94 ? -10.235 -4.786 4.807 1.00 96.44 94 GLU A C 1
ATOM 697 O O . GLU A 1 94 ? -11.025 -4.215 4.058 1.00 96.44 94 GLU A O 1
ATOM 702 N N . LEU A 1 95 ? -8.949 -4.452 4.870 1.00 97.38 95 LEU A N 1
ATOM 703 C CA . LEU A 1 95 ? -8.326 -3.496 3.963 1.00 97.38 95 LEU A CA 1
ATOM 704 C C . LEU A 1 95 ? -7.476 -4.260 2.949 1.00 97.38 95 LEU A C 1
ATOM 706 O O . LEU A 1 95 ? -6.429 -4.809 3.289 1.00 97.38 95 LEU A O 1
ATOM 710 N N . LEU A 1 96 ? -7.928 -4.278 1.702 1.00 98.00 96 LEU A N 1
ATOM 711 C CA . 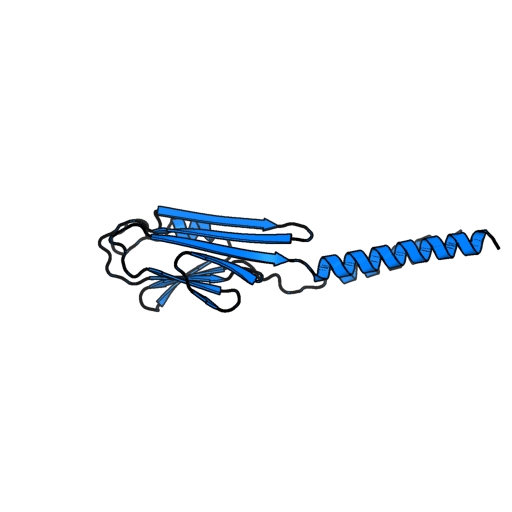LEU A 1 96 ? -7.198 -4.820 0.567 1.00 98.00 96 LEU A CA 1
ATOM 712 C C . LEU A 1 96 ? -6.410 -3.685 -0.074 1.00 98.00 96 LEU A C 1
ATOM 714 O O . LEU A 1 96 ? -6.966 -2.643 -0.413 1.00 98.00 96 LEU A O 1
ATOM 718 N N . VAL A 1 97 ? -5.113 -3.891 -0.248 1.00 97.56 97 VAL A N 1
ATOM 719 C CA . VAL A 1 97 ? -4.189 -2.927 -0.837 1.00 97.56 97 VAL A CA 1
ATOM 720 C C . VAL A 1 97 ? -3.494 -3.592 -2.012 1.00 97.56 97 VAL A C 1
ATOM 722 O O . VAL A 1 97 ? -2.602 -4.418 -1.833 1.00 97.56 97 VAL A O 1
ATOM 725 N N . THR A 1 98 ? -3.898 -3.228 -3.221 1.00 96.81 98 THR A N 1
ATOM 726 C CA . THR A 1 98 ? -3.228 -3.619 -4.460 1.00 96.81 98 THR A CA 1
ATOM 727 C C . THR A 1 98 ? -2.152 -2.589 -4.768 1.00 96.81 98 THR A C 1
ATOM 729 O O . THR A 1 98 ? -2.455 -1.412 -4.961 1.00 96.81 98 THR A O 1
ATOM 732 N N . MET A 1 99 ? -0.891 -3.013 -4.810 1.00 95.31 99 MET A N 1
ATOM 733 C CA . MET A 1 99 ? 0.235 -2.143 -5.149 1.00 95.31 99 MET A CA 1
ATOM 734 C C . MET A 1 99 ? 0.915 -2.628 -6.423 1.00 95.31 99 MET A C 1
ATOM 736 O O . MET A 1 99 ? 1.052 -3.834 -6.607 1.00 95.31 99 MET A O 1
ATOM 740 N N . PRO A 1 100 ? 1.404 -1.725 -7.283 1.00 92.69 100 PRO A N 1
ATOM 741 C CA . PRO A 1 100 ? 2.116 -2.135 -8.482 1.00 92.69 100 PRO A CA 1
ATOM 742 C C . PRO A 1 100 ? 3.387 -2.914 -8.143 1.00 92.69 100 PRO A C 1
ATOM 744 O O . PRO A 1 100 ? 4.112 -2.581 -7.197 1.00 92.69 100 PRO A O 1
ATOM 747 N N . GLY A 1 101 ? 3.693 -3.913 -8.966 1.00 90.31 101 GLY A N 1
ATOM 748 C CA . GLY A 1 101 ? 4.909 -4.707 -8.831 1.00 90.31 101 GLY A CA 1
ATOM 749 C C . GLY A 1 101 ? 4.805 -5.823 -7.793 1.00 90.31 101 GLY A C 1
ATOM 750 O O . GLY A 1 101 ? 3.737 -6.374 -7.534 1.00 90.31 101 GLY A O 1
ATOM 751 N N . LYS A 1 102 ? 5.953 -6.219 -7.242 1.00 91.88 102 LYS A N 1
ATOM 752 C CA . LYS A 1 102 ? 6.047 -7.351 -6.317 1.00 91.88 102 LYS A CA 1
ATOM 753 C C . LYS A 1 102 ? 6.017 -6.848 -4.880 1.00 91.88 102 LYS A C 1
ATOM 755 O O . LYS A 1 102 ? 6.841 -6.015 -4.506 1.00 91.88 102 LYS A O 1
ATOM 760 N N . ILE A 1 103 ? 5.135 -7.419 -4.062 1.00 96.31 103 ILE A N 1
ATOM 761 C CA . ILE A 1 103 ? 5.154 -7.193 -2.615 1.00 96.31 103 ILE A CA 1
ATOM 762 C C . ILE A 1 103 ? 6.467 -7.729 -2.042 1.00 96.31 103 ILE A C 1
ATOM 764 O O . ILE A 1 103 ? 6.791 -8.911 -2.187 1.00 96.31 103 ILE A O 1
ATOM 768 N N . ALA A 1 104 ? 7.233 -6.844 -1.413 1.00 95.50 104 ALA A N 1
ATOM 769 C CA . ALA A 1 104 ? 8.537 -7.159 -0.847 1.00 95.50 104 ALA A CA 1
ATOM 770 C C . ALA A 1 104 ? 8.487 -7.269 0.682 1.00 95.50 104 ALA A C 1
ATOM 772 O O . ALA A 1 104 ? 9.223 -8.077 1.249 1.00 95.50 104 ALA A O 1
ATOM 773 N N . GLN A 1 105 ? 7.617 -6.505 1.351 1.00 96.75 105 GLN A N 1
ATOM 774 C CA . GLN A 1 105 ? 7.434 -6.579 2.804 1.00 96.75 105 GLN A CA 1
ATOM 775 C C . GLN A 1 105 ? 5.965 -6.394 3.181 1.00 96.75 105 GLN A C 1
ATOM 777 O O . GLN A 1 105 ? 5.260 -5.593 2.568 1.00 96.75 105 GLN A O 1
ATOM 782 N N . VAL A 1 106 ? 5.529 -7.118 4.214 1.00 97.88 106 VAL A N 1
ATOM 783 C CA . VAL A 1 106 ? 4.203 -6.983 4.826 1.00 97.88 106 VAL A CA 1
ATOM 784 C C . VAL A 1 106 ? 4.337 -7.109 6.338 1.00 97.88 106 VAL A C 1
ATOM 786 O O . VAL A 1 106 ? 5.050 -7.983 6.830 1.00 97.88 106 VAL A O 1
ATOM 789 N N . LYS A 1 107 ? 3.627 -6.248 7.059 1.00 97.75 107 LYS A N 1
ATOM 790 C CA . LYS A 1 107 ? 3.422 -6.293 8.501 1.00 97.75 107 LYS A CA 1
ATOM 791 C C . LYS A 1 107 ? 1.936 -6.510 8.774 1.00 97.75 107 LYS A C 1
ATOM 793 O O . LYS A 1 107 ? 1.112 -5.742 8.285 1.00 97.75 107 LYS A O 1
ATOM 798 N N . ASP A 1 108 ? 1.633 -7.561 9.534 1.00 95.44 108 ASP A N 1
ATOM 799 C CA . ASP A 1 108 ? 0.288 -7.908 10.018 1.00 95.44 108 ASP A CA 1
ATOM 800 C C . ASP A 1 108 ? -0.783 -8.034 8.910 1.00 95.44 108 ASP A C 1
ATOM 802 O O . ASP A 1 108 ? -1.970 -7.793 9.113 1.00 95.44 108 ASP A O 1
ATOM 806 N N . GLY A 1 109 ? -0.362 -8.469 7.719 1.00 95.75 109 GLY A N 1
ATOM 807 C CA . GLY A 1 109 ? -1.221 -8.723 6.562 1.00 95.75 109 GLY A CA 1
ATOM 808 C C . GLY A 1 109 ? -0.805 -9.969 5.786 1.00 95.75 109 GLY A C 1
ATOM 809 O O . GLY A 1 109 ? 0.263 -10.539 6.010 1.00 95.75 109 GLY A O 1
ATOM 810 N N . THR A 1 110 ? -1.649 -10.386 4.845 1.00 97.31 110 THR A N 1
ATOM 811 C CA . THR A 1 110 ? -1.385 -11.527 3.954 1.00 97.31 110 THR A CA 1
ATOM 812 C C . THR A 1 110 ? -1.277 -11.047 2.514 1.00 97.31 110 THR A C 1
ATOM 814 O O . THR A 1 110 ? -2.196 -10.401 2.019 1.00 97.31 110 THR A O 1
ATOM 817 N N . ALA A 1 111 ? -0.165 -11.353 1.843 1.00 97.00 111 ALA A N 1
ATOM 818 C CA . ALA A 1 111 ? 0.028 -11.034 0.431 1.00 97.00 111 ALA A CA 1
ATOM 819 C C . ALA A 1 111 ? -0.433 -12.183 -0.476 1.00 97.00 111 ALA A C 1
ATOM 821 O O . ALA A 1 111 ? -0.058 -13.334 -0.252 1.00 97.00 111 ALA A O 1
ATOM 822 N N . ASP A 1 112 ? -1.164 -11.839 -1.532 1.00 96.25 112 ASP A N 1
ATOM 823 C CA . ASP A 1 112 ? -1.459 -12.694 -2.678 1.00 96.25 112 ASP A CA 1
ATOM 824 C C . ASP A 1 112 ? -1.186 -11.912 -3.971 1.00 96.25 112 ASP A C 1
ATOM 826 O O . ASP A 1 112 ? -1.791 -10.872 -4.247 1.00 96.25 112 ASP A O 1
ATOM 830 N N . GLY A 1 113 ? -0.200 -12.370 -4.743 1.00 94.12 113 GLY A N 1
ATOM 831 C CA . GLY A 1 113 ? 0.302 -11.641 -5.905 1.00 94.12 113 GLY A CA 1
ATOM 832 C C . GLY A 1 113 ? 0.778 -10.226 -5.550 1.00 94.12 113 GLY A C 1
ATOM 833 O O . GLY A 1 113 ? 1.766 -10.052 -4.834 1.00 94.12 113 GLY A O 1
ATOM 834 N N . ASN A 1 114 ? 0.090 -9.222 -6.094 1.00 94.81 114 ASN A N 1
ATOM 835 C CA . ASN A 1 114 ? 0.359 -7.796 -5.891 1.00 94.81 114 ASN A CA 1
ATOM 836 C C . ASN A 1 114 ? -0.613 -7.134 -4.889 1.00 94.81 114 ASN A C 1
ATOM 838 O O . ASN A 1 114 ? -0.613 -5.913 -4.734 1.00 94.81 114 ASN A O 1
ATOM 842 N N . THR A 1 115 ? -1.454 -7.926 -4.217 1.00 96.94 115 THR A N 1
ATOM 843 C CA . THR A 1 115 ? -2.469 -7.443 -3.278 1.00 96.94 115 THR A CA 1
ATOM 844 C C . THR A 1 115 ? -2.181 -7.937 -1.868 1.00 96.94 115 THR A C 1
ATOM 846 O O . THR A 1 115 ? -1.840 -9.097 -1.655 1.00 96.94 115 THR A O 1
ATOM 849 N N . VAL A 1 116 ? -2.321 -7.052 -0.887 1.00 97.94 116 VAL A N 1
ATOM 850 C CA . VAL A 1 116 ? -2.183 -7.359 0.537 1.00 97.94 116 VAL A CA 1
ATOM 851 C C . VAL A 1 116 ? -3.531 -7.192 1.212 1.00 97.94 116 VAL A C 1
ATOM 853 O O . VAL A 1 116 ? -4.174 -6.163 1.051 1.00 97.94 116 VAL A O 1
ATOM 856 N N . THR A 1 117 ? -3.951 -8.190 1.979 1.00 98.12 117 THR A N 1
ATOM 857 C CA . THR A 1 117 ? -5.155 -8.130 2.810 1.00 98.12 117 THR A CA 1
ATOM 858 C C . THR A 1 117 ? -4.758 -7.922 4.266 1.00 98.12 117 THR A C 1
ATOM 860 O O . THR A 1 117 ? -4.059 -8.759 4.846 1.00 98.12 117 THR A O 1
ATOM 863 N N . PHE A 1 118 ? -5.223 -6.828 4.862 1.00 97.62 118 PHE A N 1
ATOM 864 C CA . PHE A 1 118 ? -5.129 -6.554 6.293 1.00 97.62 118 PHE A CA 1
ATOM 865 C C . PHE A 1 118 ? -6.477 -6.832 6.951 1.00 97.62 118 PHE A C 1
ATOM 867 O O . PHE A 1 118 ? -7.478 -6.205 6.606 1.00 97.62 118 PHE A O 1
ATOM 874 N N . LYS A 1 119 ? -6.506 -7.771 7.898 1.00 95.56 119 LYS A N 1
ATOM 875 C CA . LYS A 1 119 ? -7.711 -8.094 8.667 1.00 95.56 119 LYS A CA 1
ATOM 876 C C . LYS A 1 119 ? -7.730 -7.303 9.964 1.00 95.56 119 LYS A C 1
ATOM 878 O O . LYS A 1 119 ? -6.782 -7.353 10.743 1.00 95.56 119 LYS A O 1
ATOM 883 N N . ILE A 1 120 ? -8.823 -6.593 10.199 1.00 93.06 120 ILE A N 1
ATOM 884 C CA . ILE A 1 120 ? -9.019 -5.703 11.340 1.00 93.06 120 ILE A CA 1
ATOM 885 C C . ILE A 1 120 ? -10.192 -6.265 12.150 1.00 93.06 120 ILE A C 1
ATOM 887 O O . ILE A 1 120 ? -11.345 -5.895 11.945 1.00 93.06 120 ILE A O 1
ATOM 891 N N . GLU A 1 121 ? -9.897 -7.215 13.039 1.00 86.62 121 GLU A N 1
ATOM 892 C CA . GLU A 1 121 ? -10.911 -7.970 13.800 1.00 86.62 121 GLU A CA 1
ATOM 893 C C . GLU A 1 121 ? -11.045 -7.505 15.263 1.00 86.62 121 GLU A C 1
ATOM 895 O O . GLU A 1 121 ? -12.003 -7.857 15.946 1.00 86.62 121 GLU A O 1
ATOM 900 N N . ASN A 1 122 ? -10.098 -6.704 15.764 1.00 82.50 12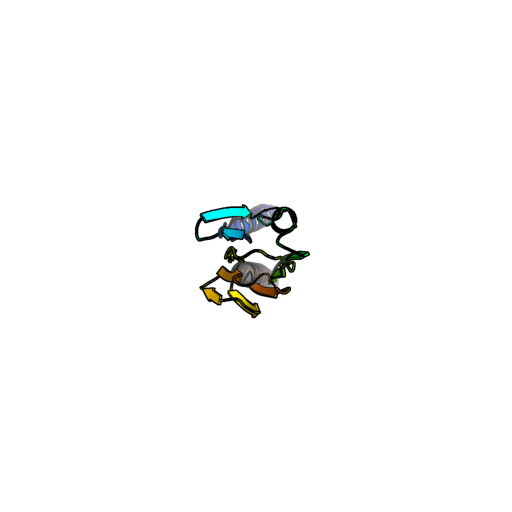2 ASN A N 1
ATOM 901 C CA . ASN A 1 122 ? -10.101 -6.224 17.144 1.00 82.50 122 ASN A CA 1
ATOM 902 C C . ASN A 1 122 ? -9.649 -4.763 17.235 1.00 82.50 122 ASN A C 1
ATOM 904 O O . ASN A 1 122 ? -8.459 -4.474 17.347 1.00 82.50 122 ASN A O 1
ATOM 908 N N . LEU A 1 123 ? -10.617 -3.848 17.254 1.00 87.44 123 LEU A N 1
ATOM 909 C CA . LEU A 1 123 ? -10.364 -2.417 17.413 1.00 87.44 123 LEU A CA 1
ATOM 910 C C . LEU A 1 123 ? -10.180 -1.990 18.875 1.00 87.44 123 LEU A C 1
ATOM 912 O O . LEU A 1 123 ? -9.997 -0.810 19.126 1.00 87.44 123 LEU A O 1
ATOM 916 N N . LYS A 1 124 ? -10.157 -2.894 19.867 1.00 87.00 124 LYS A N 1
ATOM 917 C CA . LYS A 1 124 ? -9.934 -2.494 21.276 1.00 87.00 124 LYS A CA 1
ATOM 918 C C . LYS A 1 124 ? -8.545 -1.904 21.532 1.00 87.00 124 LYS A C 1
ATOM 920 O O . LYS A 1 124 ? -8.329 -1.276 22.565 1.00 87.00 124 LYS A O 1
ATOM 925 N N . GLN A 1 125 ? -7.611 -2.118 20.612 1.00 88.81 125 GLN A N 1
ATOM 926 C CA . GLN A 1 125 ? -6.268 -1.560 20.637 1.00 88.81 125 GLN A CA 1
ATOM 927 C C . GLN A 1 125 ? -5.886 -1.057 19.244 1.00 88.81 125 GLN A C 1
ATOM 929 O O . GLN A 1 125 ? -6.405 -1.531 18.232 1.00 88.81 125 GLN A O 1
ATOM 934 N N . GLU A 1 126 ? -4.951 -0.113 19.199 1.00 93.00 126 GLU A N 1
ATOM 935 C CA . GLU A 1 126 ? -4.350 0.321 17.940 1.00 93.00 126 GLU A CA 1
ATOM 936 C C . GLU A 1 126 ? -3.608 -0.856 17.296 1.00 93.00 126 GLU A C 1
ATOM 938 O O . GLU A 1 126 ? -2.915 -1.620 17.973 1.00 93.00 126 GLU A O 1
ATOM 943 N N . SER A 1 127 ? -3.769 -1.005 15.986 1.00 93.25 127 SER A N 1
ATOM 944 C CA . SER A 1 127 ? -3.063 -1.994 15.174 1.00 93.25 127 SER A CA 1
ATOM 945 C C . SER A 1 127 ? -2.342 -1.269 14.048 1.00 93.25 127 SER A C 1
ATOM 947 O O . SER A 1 127 ? -2.913 -0.368 13.438 1.00 93.25 127 SER A O 1
ATOM 949 N N . ASP A 1 128 ? -1.088 -1.639 13.808 1.00 96.12 128 ASP A N 1
ATOM 950 C CA . ASP A 1 128 ? -0.213 -1.017 12.814 1.00 96.12 128 ASP A CA 1
ATOM 951 C C . ASP A 1 128 ? 0.051 -2.010 11.685 1.00 96.12 128 ASP A C 1
ATOM 953 O O . ASP A 1 128 ? 0.703 -3.036 11.885 1.00 96.12 128 ASP A O 1
ATOM 957 N N . PHE A 1 129 ? -0.455 -1.678 10.506 1.00 97.38 129 PHE A N 1
ATOM 958 C CA . PHE A 1 129 ? -0.327 -2.469 9.300 1.00 97.38 129 PHE A CA 1
ATOM 959 C C . PHE A 1 129 ? 0.549 -1.731 8.305 1.00 97.38 129 PHE A C 1
ATOM 961 O O . PHE A 1 129 ? 0.390 -0.531 8.072 1.00 97.38 129 PHE A O 1
ATOM 968 N N . ALA A 1 130 ? 1.439 -2.467 7.651 1.00 97.88 130 ALA A N 1
ATOM 969 C CA . ALA A 1 130 ? 2.281 -1.889 6.624 1.00 97.88 130 ALA A CA 1
ATOM 970 C C . ALA A 1 130 ? 2.508 -2.865 5.482 1.00 97.88 130 ALA A C 1
ATOM 972 O O . ALA A 1 130 ? 2.618 -4.075 5.682 1.00 97.88 130 ALA A O 1
ATOM 973 N N . ALA A 1 131 ? 2.627 -2.334 4.277 1.00 98.19 131 ALA A N 1
ATOM 974 C CA . ALA A 1 131 ? 3.096 -3.089 3.136 1.00 98.19 131 ALA A CA 1
ATOM 975 C C . ALA A 1 131 ? 3.964 -2.220 2.232 1.00 98.19 131 ALA A C 1
ATOM 977 O O . ALA A 1 131 ? 3.802 -1.002 2.149 1.00 98.19 131 ALA A O 1
ATOM 978 N N . TYR A 1 132 ? 4.899 -2.888 1.570 1.00 97.38 132 TYR A N 1
ATOM 979 C CA . TYR A 1 132 ? 5.858 -2.283 0.666 1.00 97.38 132 TYR A CA 1
ATOM 980 C C . TYR A 1 132 ? 5.983 -3.132 -0.598 1.00 97.38 132 TYR A C 1
ATOM 982 O O . TYR A 1 132 ? 6.121 -4.361 -0.512 1.00 97.38 132 TYR A O 1
ATOM 990 N N . SER A 1 133 ? 5.966 -2.485 -1.762 1.00 96.44 133 SER A N 1
ATOM 991 C CA . SER A 1 133 ? 6.205 -3.131 -3.051 1.00 96.44 133 SER A CA 1
ATOM 992 C C . SER A 1 133 ? 7.321 -2.460 -3.847 1.00 96.44 133 SER A C 1
ATOM 994 O O . SER A 1 133 ? 7.494 -1.239 -3.821 1.00 96.44 133 SER A O 1
ATOM 996 N N . ASP A 1 134 ? 8.047 -3.285 -4.603 1.00 92.38 134 ASP A N 1
ATOM 997 C CA . ASP A 1 134 ? 9.002 -2.848 -5.616 1.00 92.38 134 ASP A CA 1
ATOM 998 C C . ASP A 1 134 ? 8.409 -3.074 -7.012 1.00 92.38 134 ASP A C 1
ATOM 1000 O O . ASP A 1 134 ? 8.016 -4.186 -7.382 1.00 92.38 134 ASP A O 1
ATOM 1004 N N . SER A 1 135 ? 8.395 -2.021 -7.824 1.00 88.75 135 SER A N 1
ATOM 1005 C CA . SER A 1 135 ? 7.904 -2.032 -9.202 1.00 88.75 135 SER A CA 1
ATOM 1006 C C . SER A 1 135 ? 8.989 -1.520 -10.142 1.00 88.75 135 SER A C 1
ATOM 1008 O O . SER A 1 135 ? 9.009 -0.355 -10.548 1.00 88.75 135 SER A O 1
ATOM 1010 N N . ASN A 1 136 ? 9.898 -2.413 -10.519 1.00 82.81 136 ASN A N 1
ATOM 1011 C CA . ASN A 1 136 ? 11.005 -2.074 -11.408 1.00 82.81 136 ASN A CA 1
ATOM 1012 C C . ASN A 1 136 ? 10.534 -1.943 -12.861 1.00 82.81 136 ASN A C 1
ATOM 1014 O O . ASN A 1 136 ? 9.888 -2.836 -13.408 1.00 82.81 136 ASN A O 1
ATOM 1018 N N . ASN A 1 137 ? 10.948 -0.866 -13.530 1.00 81.12 137 ASN A N 1
ATOM 1019 C CA . ASN A 1 137 ? 10.673 -0.629 -14.946 1.00 81.12 137 ASN A CA 1
ATOM 1020 C C . ASN A 1 137 ? 11.691 -1.370 -15.833 1.00 81.12 137 ASN A C 1
ATOM 1022 O O . ASN A 1 137 ? 12.400 -0.754 -16.635 1.00 81.12 137 ASN A O 1
ATOM 1026 N N . THR A 1 138 ? 11.788 -2.696 -15.698 1.00 81.25 138 THR A N 1
ATOM 1027 C CA . THR A 1 138 ? 12.759 -3.523 -16.443 1.00 81.25 138 THR A CA 1
ATOM 1028 C C . THR A 1 138 ? 12.657 -3.298 -17.954 1.00 81.25 138 THR A C 1
ATOM 1030 O O . THR A 1 138 ? 13.674 -3.149 -18.629 1.00 81.25 138 THR A O 1
ATOM 1033 N N . SER A 1 139 ? 11.439 -3.176 -18.487 1.00 76.75 139 SER A N 1
ATOM 1034 C CA . SER A 1 139 ? 11.205 -2.890 -19.908 1.00 76.75 139 SER A CA 1
ATOM 1035 C C . SER A 1 139 ? 11.827 -1.561 -20.348 1.00 76.75 139 SER A C 1
ATOM 1037 O O . SER A 1 139 ? 12.472 -1.498 -21.393 1.00 76.75 139 SER A O 1
ATOM 1039 N N . THR A 1 140 ? 11.711 -0.510 -19.531 1.00 79.88 140 THR A N 1
ATOM 1040 C CA . THR A 1 140 ? 12.319 0.802 -19.805 1.00 79.88 140 THR A CA 1
ATOM 1041 C C . THR A 1 140 ? 13.842 0.709 -19.846 1.00 79.88 140 THR A C 1
ATOM 1043 O O . THR A 1 140 ? 14.467 1.277 -20.743 1.00 79.88 140 THR A O 1
ATOM 1046 N N . VAL A 1 141 ? 14.447 -0.047 -18.920 1.00 81.81 141 VAL A N 1
ATOM 1047 C CA . VAL A 1 141 ? 15.899 -0.299 -18.912 1.00 81.81 141 VAL A CA 1
ATOM 1048 C C . VAL A 1 141 ? 16.333 -0.966 -20.218 1.00 81.81 141 VAL A C 1
ATOM 1050 O O . VAL A 1 141 ? 17.266 -0.493 -20.866 1.00 81.81 141 VAL A O 1
ATOM 1053 N N . VAL A 1 142 ? 15.636 -2.025 -20.641 1.00 83.62 142 VAL A N 1
ATOM 1054 C CA . VAL A 1 142 ? 15.955 -2.760 -21.877 1.00 83.62 142 VAL A CA 1
ATOM 1055 C C . VAL A 1 142 ? 15.867 -1.850 -23.104 1.00 83.62 142 VAL A C 1
ATOM 1057 O O . VAL A 1 142 ? 16.790 -1.840 -23.919 1.00 83.62 142 VAL A O 1
ATOM 1060 N N . ILE A 1 143 ? 14.815 -1.033 -23.215 1.00 83.19 143 ILE A N 1
ATOM 1061 C CA . ILE A 1 143 ? 14.647 -0.092 -24.334 1.00 83.19 143 ILE A CA 1
ATOM 1062 C C . ILE A 1 143 ? 15.817 0.895 -24.396 1.00 83.19 143 ILE A C 1
ATOM 1064 O O . ILE A 1 143 ? 16.406 1.087 -25.462 1.00 83.19 143 ILE A O 1
ATOM 1068 N N . ILE A 1 144 ? 16.195 1.490 -23.261 1.00 84.50 144 ILE A N 1
ATOM 1069 C CA . ILE A 1 144 ? 17.309 2.445 -23.203 1.00 84.50 144 ILE A CA 1
ATOM 1070 C C . ILE A 1 144 ? 18.622 1.777 -23.631 1.00 84.50 144 ILE A C 1
ATOM 1072 O O . ILE A 1 144 ? 19.363 2.352 -24.431 1.00 84.50 144 ILE A O 1
ATOM 1076 N N . LEU A 1 145 ? 18.892 0.550 -23.174 1.00 88.69 145 LEU A N 1
ATOM 1077 C CA . LEU A 1 145 ? 20.088 -0.195 -23.577 1.00 88.69 145 LEU A CA 1
ATOM 1078 C C . LEU A 1 145 ? 20.121 -0.470 -25.089 1.00 88.69 145 LEU A C 1
ATOM 1080 O O . LEU A 1 145 ? 21.162 -0.276 -25.721 1.00 88.69 145 LEU A O 1
ATOM 1084 N N . CYS A 1 146 ? 18.992 -0.851 -25.693 1.00 87.06 146 CYS A N 1
ATOM 1085 C CA . CYS A 1 146 ? 18.899 -1.056 -27.141 1.00 87.06 146 CYS A CA 1
ATOM 1086 C C . CYS A 1 146 ? 19.182 0.232 -27.932 1.00 87.06 146 CYS A C 1
ATOM 1088 O O . CYS A 1 146 ? 19.924 0.200 -28.918 1.00 87.06 146 CYS A O 1
ATOM 1090 N N . VAL A 1 147 ? 18.640 1.372 -27.491 1.00 88.25 147 VAL A N 1
ATOM 1091 C CA . VAL A 1 147 ? 18.876 2.676 -28.135 1.00 88.25 147 VAL A CA 1
ATOM 1092 C C . VAL A 1 147 ? 20.351 3.073 -28.044 1.00 88.25 147 VAL A C 1
ATOM 1094 O O . VAL A 1 147 ? 20.944 3.472 -29.051 1.00 88.25 147 VAL A O 1
ATOM 1097 N N . LEU A 1 148 ? 20.974 2.914 -26.873 1.00 88.81 148 LEU A N 1
ATOM 1098 C CA . LEU A 1 148 ? 22.394 3.218 -26.680 1.00 88.81 148 LEU A CA 1
ATOM 1099 C C . LEU A 1 148 ? 23.291 2.351 -27.575 1.00 88.81 148 LEU A C 1
ATOM 1101 O O . LEU A 1 148 ? 24.214 2.874 -28.205 1.00 88.81 148 LEU A O 1
ATOM 1105 N N . ALA A 1 149 ? 22.992 1.055 -27.697 1.00 90.94 149 ALA A N 1
ATOM 1106 C CA . ALA A 1 149 ? 23.728 0.148 -28.577 1.00 90.94 149 ALA A CA 1
ATOM 1107 C C . ALA A 1 149 ? 23.616 0.552 -30.059 1.00 90.94 149 ALA A C 1
ATOM 1109 O O . ALA A 1 149 ? 24.619 0.555 -30.776 1.00 90.94 149 ALA A O 1
ATOM 1110 N N . ALA A 1 150 ? 22.423 0.949 -30.515 1.00 89.31 150 ALA A N 1
ATOM 1111 C CA . ALA A 1 150 ? 22.201 1.392 -31.892 1.00 89.31 150 ALA A CA 1
ATOM 1112 C C . ALA A 1 150 ? 22.974 2.682 -32.221 1.00 89.31 150 ALA A C 1
ATOM 1114 O O . ALA A 1 150 ? 23.622 2.770 -33.269 1.00 89.31 150 ALA A O 1
ATOM 1115 N N . VAL A 1 151 ? 22.960 3.666 -31.314 1.00 87.56 151 VAL A N 1
ATOM 1116 C CA . VAL A 1 151 ? 23.698 4.929 -31.481 1.00 87.56 151 VAL A CA 1
ATOM 1117 C C . VAL A 1 151 ? 25.209 4.685 -31.474 1.00 87.56 151 VAL A C 1
ATOM 1119 O O . VAL A 1 151 ? 25.910 5.173 -32.365 1.00 87.56 151 VAL A O 1
ATOM 1122 N N . GLY A 1 152 ? 25.712 3.892 -30.522 1.00 88.81 152 GLY A N 1
ATOM 1123 C CA . GLY A 1 152 ? 27.131 3.534 -30.439 1.00 88.81 152 GLY A CA 1
ATOM 1124 C C . GLY A 1 152 ? 27.619 2.774 -31.676 1.00 88.81 152 GLY A C 1
ATOM 1125 O O . GLY A 1 152 ? 28.628 3.149 -32.279 1.00 88.81 152 GLY A O 1
ATOM 1126 N N . GLY A 1 153 ? 26.869 1.760 -32.117 1.00 88.50 153 GLY A N 1
ATOM 1127 C CA . GLY A 1 153 ? 27.170 1.002 -33.334 1.00 88.50 153 GLY A CA 1
ATOM 1128 C C . GLY A 1 153 ? 27.159 1.875 -34.592 1.00 88.50 153 GLY A C 1
ATOM 1129 O O . GLY A 1 153 ? 28.081 1.799 -35.406 1.00 88.50 153 GLY A O 1
ATOM 1130 N N . GLY A 1 154 ? 26.169 2.764 -34.724 1.00 86.50 154 GLY A N 1
ATOM 1131 C CA . GLY A 1 154 ? 26.091 3.724 -35.825 1.00 86.50 154 GLY A CA 1
ATOM 1132 C C . GLY A 1 154 ? 27.274 4.695 -35.854 1.00 86.50 154 GLY A C 1
ATOM 1133 O O . GLY A 1 154 ? 27.840 4.953 -36.919 1.00 86.50 154 GLY A O 1
ATOM 1134 N N . PHE A 1 155 ? 27.699 5.194 -34.691 1.00 85.81 155 PHE A N 1
ATOM 1135 C CA . PHE A 1 155 ? 28.866 6.067 -34.576 1.00 85.81 155 PHE A CA 1
ATOM 1136 C C . PHE A 1 155 ? 30.161 5.356 -34.997 1.00 85.81 155 PHE A C 1
ATOM 1138 O O . PHE A 1 155 ? 30.897 5.874 -35.841 1.00 85.81 155 PHE A O 1
ATOM 1145 N N . ILE A 1 156 ? 30.399 4.137 -34.495 1.00 86.81 156 ILE A N 1
ATOM 1146 C CA . ILE A 1 156 ? 31.562 3.314 -34.868 1.00 86.81 156 ILE A CA 1
ATOM 1147 C C . ILE A 1 156 ? 31.564 3.023 -36.374 1.00 86.81 156 ILE A C 1
ATOM 1149 O O . ILE A 1 156 ? 32.598 3.158 -37.033 1.00 86.81 156 ILE A O 1
ATOM 1153 N N . PHE A 1 157 ? 30.409 2.667 -36.941 1.00 82.31 157 PHE A N 1
ATOM 1154 C CA . PHE A 1 157 ? 30.263 2.407 -38.372 1.00 82.31 157 PHE A CA 1
ATOM 1155 C C . PHE A 1 157 ? 30.622 3.635 -39.223 1.00 82.31 157 PHE A C 1
ATOM 1157 O O . PHE A 1 157 ? 31.368 3.526 -40.198 1.00 82.31 157 PHE A O 1
ATOM 1164 N N . ILE A 1 158 ? 30.145 4.824 -38.834 1.00 83.25 158 ILE A N 1
ATOM 1165 C CA . ILE A 1 158 ? 30.465 6.080 -39.525 1.00 83.25 158 ILE A CA 1
ATOM 1166 C C . ILE A 1 158 ? 31.958 6.412 -39.415 1.00 83.25 158 ILE A C 1
ATOM 1168 O O . ILE A 1 158 ? 32.541 6.848 -40.408 1.00 83.25 158 ILE A O 1
ATOM 1172 N N . MET A 1 159 ? 32.580 6.210 -38.247 1.00 80.94 159 MET A N 1
ATOM 1173 C CA . MET A 1 159 ? 34.016 6.451 -38.065 1.00 80.94 159 MET A CA 1
ATOM 1174 C C . MET A 1 159 ? 34.869 5.527 -38.934 1.00 80.94 159 MET A C 1
ATOM 1176 O O . MET A 1 159 ? 35.755 6.015 -39.635 1.00 80.94 159 MET A O 1
ATOM 1180 N N . LYS A 1 160 ? 34.568 4.221 -38.957 1.00 77.12 160 LYS A N 1
ATOM 1181 C CA . LYS A 1 160 ? 35.292 3.257 -39.802 1.00 77.12 160 LYS A CA 1
ATOM 1182 C C . LYS A 1 160 ? 35.192 3.596 -41.287 1.00 77.12 160 LYS A C 1
ATOM 1184 O O . LYS A 1 160 ? 36.187 3.521 -41.994 1.00 77.12 160 LYS A O 1
ATOM 1189 N N . ARG A 1 161 ? 34.024 4.048 -41.753 1.00 73.81 161 ARG A N 1
ATOM 1190 C CA . ARG A 1 161 ? 33.820 4.461 -43.153 1.00 73.81 161 ARG A CA 1
ATOM 1191 C C . ARG A 1 161 ? 34.519 5.777 -43.525 1.00 73.81 161 ARG A C 1
ATOM 1193 O O . ARG A 1 161 ? 34.524 6.147 -44.688 1.00 73.81 161 ARG A O 1
ATOM 1200 N N . LYS A 1 162 ? 35.030 6.532 -42.551 1.00 64.25 162 LYS A N 1
ATOM 1201 C CA . LYS A 1 162 ? 35.745 7.795 -42.788 1.00 64.25 162 LYS A CA 1
ATOM 1202 C C . LYS A 1 162 ? 37.266 7.614 -42.865 1.00 64.25 162 LYS A C 1
ATOM 1204 O O . LYS A 1 162 ? 37.944 8.557 -43.254 1.00 64.25 162 LYS A O 1
ATOM 1209 N N . GLN A 1 163 ? 37.778 6.461 -42.431 1.00 58.16 163 GLN A N 1
ATOM 1210 C CA . GLN A 1 163 ? 39.209 6.133 -42.394 1.00 58.16 163 GLN A CA 1
ATOM 1211 C C . GLN A 1 163 ? 39.667 5.239 -43.559 1.00 58.16 163 GLN A C 1
ATOM 1213 O O . GLN A 1 163 ? 40.870 5.087 -43.741 1.00 58.16 163 GLN A O 1
ATOM 1218 N N . GLY A 1 164 ? 38.738 4.662 -44.327 1.00 49.38 164 GLY A N 1
ATOM 1219 C CA . GLY A 1 164 ? 38.999 3.995 -45.609 1.00 49.38 164 GLY A CA 1
ATOM 1220 C C . GLY A 1 164 ? 38.341 4.759 -46.742 1.00 49.38 164 GLY A C 1
ATOM 1221 O O . GLY A 1 164 ? 38.903 4.733 -47.854 1.00 49.38 164 GLY A O 1
#

Radius of gyration: 24.23 Å; chains: 1; bounding box: 59×29×69 Å

Secondary structure (DSSP, 8-state):
--HHHHHHHHHHHHHHHHTT-----PPPEEEEEETTEEEEEESTTHHHHHHT-B-TTSSBSEEEEEEEEEE-SSEEEEEEEEEEPP-S----EEEEEE-SSEEEEEESSEEETTEEEEEE--TTS--EEEEEEEEE-HHHHHHHHHHHHHHHHHHHHHHHHHH-